Protein AF-A0A7S1D009-F1 (afdb_monomer_lite)

Organism: Cyclophora tenuis (NCBI:txid216820)

InterPro domains:
  IPR027417 P-loop containing nucleoside triphosphate hydrolase [G3DSA:3.40.50.300] (19-98)
  IPR027417 P-loop containing nucleoside triphosphate hydrolase [SSF52540] (5-71)
  IPR041664 Orc1-like, AAA ATPase domain [PF13191] (19-97)
  IPR053159 Hybrid Signal Transduction Histidine Kinase [PTHR43642] (18-99)

Sequence (99 aa):
GAEIFAPEPLRLKLDKKFLVGRGKEISVLTQALERVAQEDSGRSEVITIAGPSGTGKSALVEQLREDVTLKLNGFFVAGKFDQLRNEPLSALVEAFSDL

Secondary structure (DSSP, 8-state):
-----PPPP------TT--TT-HHHHHHHHHHHHHHHH-TT-----------TTSSHHHHHHTTHHIIIIIS----------TT---TTHHHHHHHTT-

pLDDT: mean 84.38, std 13.6, range [41.5, 96.19]

Structure (mmCIF, N/CA/C/O backbone):
data_AF-A0A7S1D009-F1
#
_entry.id   AF-A0A7S1D009-F1
#
loop_
_atom_site.group_PDB
_atom_site.id
_atom_site.type_symbol
_atom_site.label_atom_id
_atom_site.label_alt_id
_atom_site.label_comp_id
_atom_site.label_asym_id
_atom_site.label_entity_id
_atom_site.label_seq_id
_atom_site.pdbx_PDB_ins_code
_atom_site.Cartn_x
_atom_site.Cartn_y
_atom_site.Cartn_z
_atom_site.occupancy
_atom_site.B_iso_or_equiv
_atom_site.auth_seq_id
_atom_site.auth_comp_id
_atom_site.auth_asym_id
_atom_site.auth_atom_id
_atom_site.pdbx_PDB_model_num
ATOM 1 N N . GLY A 1 1 ? 55.653 -4.076 0.541 1.00 42.62 1 GLY A N 1
ATOM 2 C CA . GLY A 1 1 ? 54.458 -3.819 -0.277 1.00 42.62 1 GLY A CA 1
ATOM 3 C C . GLY A 1 1 ? 53.333 -3.498 0.668 1.00 42.62 1 GLY A C 1
ATOM 4 O O . GLY A 1 1 ? 53.052 -4.326 1.518 1.00 42.62 1 GLY A O 1
ATOM 5 N N . ALA A 1 2 ? 52.794 -2.283 0.607 1.00 41.50 2 ALA A N 1
ATOM 6 C CA . ALA A 1 2 ? 51.637 -1.894 1.402 1.00 41.50 2 ALA A CA 1
ATOM 7 C C . ALA A 1 2 ? 50.391 -2.125 0.543 1.00 41.50 2 ALA A C 1
ATOM 9 O O . ALA A 1 2 ? 50.229 -1.473 -0.488 1.00 41.50 2 ALA A O 1
ATOM 10 N N . GLU A 1 3 ? 49.564 -3.094 0.926 1.00 49.16 3 GLU A N 1
ATOM 11 C CA . GLU A 1 3 ? 48.248 -3.285 0.325 1.00 49.16 3 GLU A CA 1
ATOM 12 C C . GLU A 1 3 ? 47.339 -2.142 0.779 1.00 49.16 3 GLU A C 1
ATOM 14 O O . GLU A 1 3 ? 47.082 -1.947 1.967 1.00 49.16 3 GLU A O 1
ATOM 19 N N . ILE A 1 4 ? 46.897 -1.343 -0.188 1.00 53.62 4 ILE A N 1
ATOM 20 C CA . ILE A 1 4 ? 45.926 -0.278 0.020 1.00 53.62 4 ILE A CA 1
ATOM 21 C C . ILE A 1 4 ? 44.562 -0.963 0.128 1.00 53.62 4 ILE A C 1
ATOM 23 O O . ILE A 1 4 ? 44.004 -1.406 -0.874 1.00 53.62 4 ILE A O 1
ATOM 27 N N . PHE A 1 5 ? 44.042 -1.077 1.348 1.00 57.81 5 PHE A N 1
ATOM 28 C CA . PHE A 1 5 ? 42.678 -1.534 1.596 1.00 57.81 5 PHE A CA 1
ATOM 29 C C . PHE A 1 5 ? 41.720 -0.464 1.055 1.00 57.81 5 PHE A C 1
ATOM 31 O O . PHE A 1 5 ? 41.561 0.602 1.652 1.00 57.81 5 PHE A O 1
ATOM 38 N N . ALA A 1 6 ? 41.143 -0.699 -0.124 1.00 57.94 6 ALA A N 1
ATOM 39 C CA . ALA A 1 6 ? 40.109 0.174 -0.661 1.00 57.94 6 ALA A CA 1
ATOM 40 C C . ALA A 1 6 ? 38.892 0.123 0.284 1.00 57.94 6 ALA A C 1
ATOM 42 O O . ALA A 1 6 ? 38.431 -0.975 0.602 1.00 57.94 6 ALA A O 1
ATOM 43 N N . PRO A 1 7 ? 38.374 1.265 0.771 1.00 69.50 7 PRO A N 1
ATOM 44 C CA . PRO A 1 7 ? 37.189 1.254 1.614 1.00 69.50 7 PRO A CA 1
ATOM 45 C C . PRO A 1 7 ? 35.994 0.740 0.804 1.00 69.50 7 PRO A C 1
ATOM 47 O O . PRO A 1 7 ? 35.747 1.200 -0.312 1.00 69.50 7 PRO A O 1
ATOM 50 N N . GLU A 1 8 ? 35.261 -0.217 1.375 1.00 69.50 8 GLU A N 1
ATOM 51 C CA . GLU A 1 8 ? 33.988 -0.708 0.838 1.00 69.50 8 GLU A CA 1
ATOM 52 C C . GLU A 1 8 ? 33.070 0.472 0.461 1.00 69.50 8 GLU A C 1
ATOM 54 O O . GLU A 1 8 ? 32.971 1.442 1.225 1.00 69.50 8 GLU A O 1
ATOM 59 N N . PRO A 1 9 ? 32.384 0.430 -0.698 1.00 66.38 9 PRO A N 1
ATOM 60 C CA . PRO A 1 9 ? 31.548 1.537 -1.135 1.00 66.38 9 PRO A CA 1
ATOM 61 C C . PRO A 1 9 ? 30.422 1.794 -0.128 1.00 66.38 9 PRO A C 1
ATOM 63 O O . PRO A 1 9 ? 29.730 0.874 0.316 1.00 66.38 9 PRO A O 1
ATOM 66 N N . LEU A 1 10 ? 30.203 3.072 0.192 1.00 66.94 10 LEU A N 1
ATOM 67 C CA . LEU A 1 10 ? 29.094 3.537 1.025 1.00 66.94 10 LEU A CA 1
ATOM 68 C C .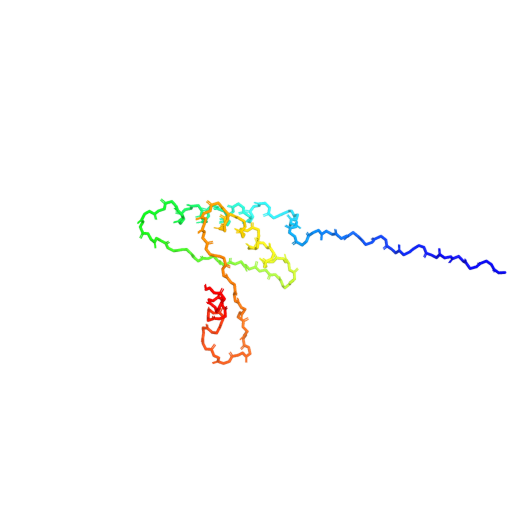 LEU A 1 10 ? 27.755 3.087 0.417 1.00 66.94 10 LEU A C 1
ATOM 70 O O . LEU A 1 10 ? 27.243 3.683 -0.530 1.00 66.94 10 LEU A O 1
ATOM 74 N N . ARG A 1 11 ? 27.170 2.021 0.973 1.00 65.31 11 ARG A N 1
ATOM 75 C CA . ARG A 1 11 ? 25.810 1.580 0.647 1.00 65.31 11 ARG A CA 1
ATOM 76 C C . ARG A 1 11 ? 24.814 2.348 1.504 1.00 65.31 11 ARG A C 1
ATOM 78 O O . ARG A 1 11 ? 24.606 2.014 2.669 1.00 65.31 11 ARG A O 1
ATOM 85 N N . LEU A 1 12 ? 24.163 3.345 0.909 1.00 63.59 12 LEU A N 1
ATOM 86 C CA . LEU A 1 12 ? 23.012 4.000 1.521 1.00 63.59 12 LEU A CA 1
ATOM 87 C C . LEU A 1 12 ? 21.848 2.999 1.595 1.00 63.59 12 LEU A C 1
ATOM 89 O O . LEU A 1 12 ? 21.215 2.684 0.587 1.00 63.59 12 LEU A O 1
ATOM 93 N N . LYS A 1 13 ? 21.581 2.468 2.791 1.00 58.56 13 LYS A N 1
ATOM 94 C CA . LYS A 1 13 ? 20.390 1.660 3.071 1.00 58.56 13 LYS A CA 1
ATOM 95 C C . LYS A 1 13 ? 19.236 2.609 3.373 1.00 58.56 13 LYS A C 1
ATOM 97 O O . LYS A 1 13 ? 19.076 3.043 4.505 1.00 58.56 13 LYS A O 1
ATOM 102 N N . LEU A 1 14 ? 18.469 2.958 2.347 1.00 56.53 14 LEU A N 1
ATOM 103 C CA . LEU A 1 14 ? 17.185 3.618 2.551 1.00 56.53 14 LEU A CA 1
ATOM 104 C C . LEU A 1 14 ? 16.196 2.587 3.093 1.00 56.53 14 LEU A C 1
ATOM 106 O O . LEU A 1 14 ? 16.118 1.467 2.576 1.00 56.53 14 LEU A O 1
ATOM 110 N N . ASP A 1 15 ? 15.438 2.964 4.118 1.00 55.78 15 ASP A N 1
ATOM 111 C CA . ASP A 1 15 ? 14.307 2.159 4.553 1.00 55.78 15 ASP A CA 1
ATOM 112 C C . ASP A 1 15 ? 13.354 1.975 3.372 1.00 55.78 15 ASP A C 1
ATOM 114 O O . ASP A 1 15 ? 12.988 2.936 2.692 1.00 55.78 15 ASP A O 1
ATOM 118 N N . LYS A 1 16 ? 12.929 0.728 3.129 1.00 56.19 16 LYS A N 1
ATOM 119 C CA . LYS A 1 16 ? 12.051 0.346 2.004 1.00 56.19 16 LYS A CA 1
ATOM 120 C C . LYS A 1 16 ? 10.739 1.144 1.943 1.00 56.19 16 LYS A C 1
ATOM 122 O O . LYS A 1 16 ? 10.047 1.091 0.931 1.00 56.19 16 LYS A O 1
ATOM 127 N N . LYS A 1 17 ? 10.401 1.855 3.022 1.00 59.75 17 LYS A N 1
ATOM 128 C CA . LYS A 1 17 ? 9.215 2.695 3.163 1.00 59.75 17 LYS A CA 1
ATOM 129 C C . LYS A 1 17 ? 9.368 4.096 2.567 1.00 59.75 17 LYS A C 1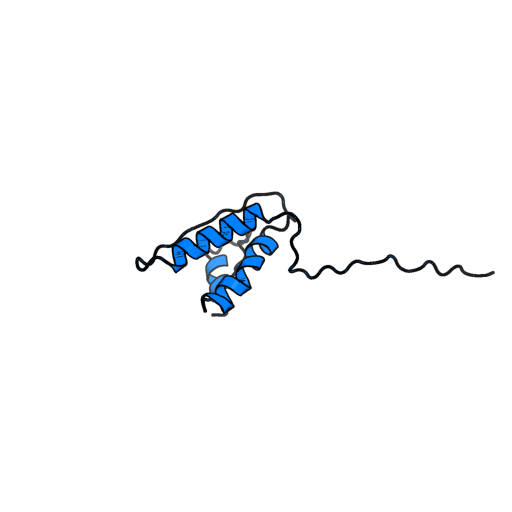
ATOM 131 O O . LYS A 1 17 ? 8.354 4.740 2.358 1.00 59.75 17 LYS A O 1
ATOM 136 N N . PHE A 1 18 ? 10.569 4.596 2.281 1.00 63.19 18 PHE A N 1
ATOM 137 C CA . PHE A 1 18 ? 10.717 5.970 1.790 1.00 63.19 18 PHE A CA 1
ATOM 138 C C . PHE A 1 18 ? 10.635 6.047 0.262 1.00 63.19 18 PHE A C 1
ATOM 140 O O . PHE A 1 18 ? 11.572 5.679 -0.448 1.00 63.19 18 PHE A O 1
ATOM 147 N N . LEU A 1 19 ? 9.521 6.579 -0.251 1.00 72.00 19 LEU A N 1
ATOM 148 C CA . LEU A 1 19 ? 9.372 6.951 -1.659 1.00 72.00 19 LEU A CA 1
ATOM 149 C C . LEU A 1 19 ? 9.575 8.449 -1.856 1.00 72.00 19 LEU A C 1
ATOM 151 O O . LEU A 1 19 ? 8.754 9.273 -1.459 1.00 72.00 19 LEU A O 1
ATOM 155 N N . VAL A 1 20 ? 10.661 8.804 -2.535 1.00 75.56 20 VAL A N 1
ATOM 156 C CA . VAL A 1 20 ? 10.956 10.195 -2.884 1.00 75.56 20 VAL A CA 1
ATOM 157 C C . VAL A 1 20 ? 10.206 10.582 -4.161 1.00 75.56 20 VAL A C 1
ATOM 159 O O . VAL A 1 20 ? 10.168 9.823 -5.128 1.00 75.56 20 VAL A O 1
ATOM 162 N N . GLY A 1 21 ? 9.615 11.780 -4.177 1.00 84.62 21 GLY A N 1
ATOM 163 C CA . GLY A 1 21 ? 9.052 12.386 -5.390 1.00 84.62 21 GLY A CA 1
ATOM 164 C C . GLY A 1 21 ? 7.668 11.883 -5.821 1.00 84.62 21 GLY A C 1
ATOM 165 O O . GLY A 1 21 ? 7.207 12.272 -6.888 1.00 84.62 21 GLY A O 1
ATOM 166 N N . ARG A 1 22 ? 6.988 11.064 -5.007 1.00 89.50 22 ARG A N 1
ATOM 167 C CA . ARG A 1 22 ? 5.658 10.486 -5.309 1.00 89.50 22 ARG A CA 1
ATOM 168 C C . ARG A 1 22 ? 4.486 11.172 -4.599 1.00 89.50 22 ARG A C 1
ATOM 170 O O . ARG A 1 22 ? 3.410 10.597 -4.466 1.00 89.50 22 ARG A O 1
ATOM 177 N N . GLY A 1 23 ? 4.683 12.396 -4.108 1.00 90.56 23 GLY A N 1
ATOM 178 C CA . GLY A 1 23 ? 3.687 13.085 -3.279 1.00 90.56 23 GLY A CA 1
ATOM 179 C C . GLY A 1 23 ? 2.333 13.283 -3.972 1.00 90.56 23 GLY A C 1
ATOM 180 O O . GLY A 1 23 ? 1.296 13.181 -3.323 1.00 90.56 23 GLY A O 1
ATOM 181 N N . LYS A 1 24 ? 2.325 13.505 -5.294 1.00 93.81 24 LYS A N 1
ATOM 182 C CA . LYS A 1 24 ? 1.079 13.650 -6.063 1.00 93.81 24 LYS A CA 1
ATOM 183 C C . LYS A 1 24 ? 0.303 12.337 -6.111 1.00 93.81 24 LYS A C 1
ATOM 185 O O . LYS A 1 24 ? -0.893 12.330 -5.852 1.00 93.81 24 LYS A O 1
ATOM 190 N N . GLU A 1 25 ? 0.977 11.235 -6.414 1.00 95.31 25 GLU A N 1
ATOM 191 C CA . GLU A 1 25 ? 0.355 9.917 -6.494 1.00 95.31 25 GLU A CA 1
ATOM 192 C C . GLU A 1 25 ? -0.124 9.431 -5.124 1.00 95.31 25 GLU A C 1
ATOM 194 O O . GLU A 1 25 ? -1.230 8.908 -5.029 1.00 95.31 25 GLU A O 1
ATOM 199 N N . ILE A 1 26 ? 0.657 9.672 -4.064 1.00 93.50 26 ILE A N 1
ATOM 200 C CA . ILE A 1 26 ? 0.235 9.397 -2.682 1.00 93.50 26 ILE A CA 1
ATOM 201 C C . ILE A 1 26 ? -1.036 10.185 -2.365 1.00 93.50 26 ILE A C 1
ATOM 203 O O . ILE A 1 26 ? -2.008 9.605 -1.900 1.00 93.50 26 ILE A O 1
ATOM 207 N N . SER A 1 27 ? -1.077 11.480 -2.694 1.00 94.25 27 SER A N 1
ATOM 208 C CA . SER A 1 27 ? -2.258 12.309 -2.440 1.00 94.25 27 SER A CA 1
ATOM 209 C C . SER A 1 27 ? -3.509 11.793 -3.160 1.00 94.25 27 SER A C 1
ATOM 211 O O . SER A 1 27 ? -4.580 11.769 -2.562 1.00 94.25 27 SER A O 1
ATOM 213 N N . VAL A 1 28 ? -3.387 11.336 -4.412 1.00 96.19 28 VAL A N 1
ATOM 214 C CA . VAL A 1 28 ? -4.514 10.737 -5.152 1.00 96.19 28 VAL A CA 1
ATOM 215 C C . VAL A 1 28 ? -5.028 9.477 -4.452 1.00 96.19 28 VAL A C 1
ATOM 217 O O . VAL A 1 28 ? -6.240 9.305 -4.316 1.00 96.19 28 VAL A O 1
ATOM 220 N N . LEU A 1 29 ? -4.120 8.613 -3.995 1.00 95.69 29 LEU A N 1
ATOM 221 C CA . LEU A 1 29 ? -4.468 7.381 -3.291 1.00 95.69 29 LEU A CA 1
ATOM 222 C C . LEU A 1 29 ? -5.125 7.654 -1.931 1.00 95.69 29 LEU A C 1
ATOM 224 O O . LEU A 1 29 ? -6.170 7.077 -1.639 1.00 95.69 29 LEU A O 1
ATOM 228 N N . THR A 1 30 ? -4.563 8.563 -1.132 1.00 93.88 30 THR A N 1
ATOM 229 C CA . THR A 1 30 ? -5.119 8.948 0.173 1.00 93.88 30 THR A CA 1
ATOM 230 C C . THR A 1 30 ? -6.508 9.566 0.020 1.00 93.88 30 THR A C 1
ATOM 232 O O . THR A 1 30 ? -7.430 9.152 0.712 1.00 93.88 30 THR A O 1
ATOM 235 N N . GLN A 1 31 ? -6.707 10.468 -0.948 1.00 94.81 31 GLN A N 1
ATOM 236 C CA . GLN A 1 31 ? -8.025 11.063 -1.202 1.00 94.81 31 GLN A CA 1
ATOM 237 C C . GLN A 1 31 ? -9.071 10.017 -1.605 1.00 94.81 31 GLN A C 1
ATOM 239 O O . GLN A 1 31 ? -10.242 10.150 -1.266 1.00 94.81 31 GLN A O 1
ATOM 244 N N . ALA A 1 32 ? -8.680 8.990 -2.362 1.00 94.75 32 ALA A N 1
ATOM 245 C CA . ALA A 1 32 ? -9.593 7.910 -2.723 1.00 94.75 32 ALA A CA 1
ATOM 246 C C . ALA A 1 32 ? -9.979 7.044 -1.523 1.00 94.75 32 ALA A C 1
ATOM 248 O O . ALA A 1 32 ? -11.155 6.729 -1.351 1.00 94.75 32 ALA A O 1
ATOM 249 N N . LEU A 1 33 ? -9.006 6.725 -0.668 1.00 93.81 33 LEU A N 1
ATOM 250 C CA . LEU A 1 33 ? -9.251 6.007 0.576 1.00 93.81 33 LEU A CA 1
ATOM 251 C C . LEU A 1 33 ? -10.190 6.794 1.503 1.00 93.81 33 LEU A C 1
ATOM 253 O O . LEU A 1 33 ? -11.153 6.232 2.012 1.00 93.81 33 LEU A O 1
ATOM 257 N N . GLU A 1 34 ? -9.951 8.096 1.674 1.00 92.44 34 GLU A N 1
ATOM 258 C CA . GLU A 1 34 ? -10.788 8.975 2.498 1.00 92.44 34 GLU A CA 1
ATOM 259 C C . GLU A 1 34 ? -12.232 9.046 1.992 1.00 92.44 34 GLU A C 1
ATOM 261 O O . GLU A 1 34 ? -13.155 8.939 2.797 1.00 92.44 34 GLU A O 1
ATOM 266 N N . ARG A 1 35 ? -12.445 9.165 0.670 1.00 92.19 35 ARG A N 1
ATOM 267 C CA . ARG A 1 35 ? -13.798 9.158 0.085 1.00 92.19 35 ARG A CA 1
ATOM 268 C C . ARG A 1 35 ? -14.563 7.889 0.442 1.00 92.19 35 ARG A C 1
ATOM 270 O O . ARG A 1 35 ? -15.705 7.973 0.872 1.00 92.19 35 ARG A O 1
ATOM 2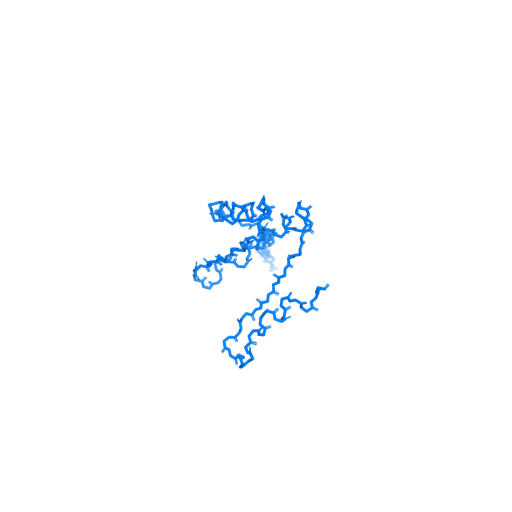77 N N . VAL A 1 36 ? -13.938 6.724 0.274 1.00 93.12 36 VAL A N 1
ATOM 278 C CA . VAL A 1 36 ? -14.586 5.438 0.565 1.00 93.12 36 VAL A CA 1
ATOM 279 C C . VAL A 1 36 ? -14.820 5.255 2.066 1.00 93.12 36 VAL A C 1
ATOM 281 O O . VAL A 1 36 ? -15.864 4.748 2.458 1.00 93.12 36 VAL A O 1
ATOM 284 N N . ALA A 1 37 ? -13.886 5.698 2.908 1.00 90.19 37 ALA A N 1
ATOM 285 C CA . ALA A 1 37 ? -13.989 5.552 4.358 1.00 90.19 37 ALA A CA 1
ATOM 286 C C . ALA A 1 37 ? -15.068 6.444 5.001 1.00 90.19 37 ALA A C 1
ATOM 288 O O . ALA A 1 37 ? -15.562 6.112 6.075 1.00 90.19 37 ALA A O 1
ATOM 289 N N . GLN A 1 38 ? -15.409 7.579 4.383 1.00 86.19 38 GLN A N 1
ATOM 290 C CA . GLN A 1 38 ? -16.394 8.533 4.913 1.00 86.19 38 GLN A CA 1
ATOM 291 C C . GLN A 1 38 ? -17.835 8.250 4.469 1.00 86.19 38 GLN A C 1
ATOM 293 O O . GLN A 1 38 ? -18.765 8.826 5.030 1.00 86.19 38 GLN A O 1
ATOM 298 N N . GLU A 1 39 ? -18.043 7.421 3.447 1.00 79.69 39 GLU A N 1
ATOM 299 C CA . GLU A 1 39 ? -19.376 7.165 2.910 1.00 79.69 39 GLU A CA 1
ATOM 300 C C . GLU A 1 39 ? -20.076 6.001 3.635 1.00 79.69 39 GLU A C 1
ATOM 302 O O . GLU A 1 39 ? -19.706 4.839 3.479 1.00 79.69 39 GLU A O 1
ATOM 307 N N . ASP A 1 40 ? -21.190 6.291 4.318 1.00 75.56 40 ASP A N 1
ATOM 308 C CA . ASP A 1 40 ? -22.078 5.288 4.945 1.00 75.56 40 ASP A CA 1
ATOM 309 C C . ASP A 1 40 ? -22.758 4.336 3.928 1.00 75.56 40 ASP A C 1
ATOM 311 O O . ASP A 1 40 ? -23.476 3.407 4.299 1.00 75.56 40 ASP A O 1
ATOM 315 N N . SER A 1 41 ? -22.560 4.567 2.626 1.00 73.06 41 SER A N 1
ATOM 316 C CA . SER A 1 41 ? -23.209 3.857 1.518 1.00 73.06 41 SER A CA 1
ATOM 317 C C . SER A 1 41 ? -22.557 2.511 1.162 1.00 73.06 41 SER A C 1
ATOM 319 O O . SER A 1 41 ? -23.094 1.780 0.328 1.00 73.06 41 SER A O 1
ATOM 321 N N . GLY A 1 42 ? -21.404 2.171 1.757 1.00 80.00 42 GLY A N 1
ATOM 322 C CA . GLY A 1 42 ? -20.652 0.954 1.420 1.00 80.00 42 GLY A CA 1
ATOM 323 C C . GLY A 1 42 ? -19.992 0.999 0.035 1.00 80.00 42 GLY A C 1
ATOM 324 O O . GLY A 1 42 ? -19.782 -0.039 -0.597 1.00 80.00 42 GLY A O 1
ATOM 325 N N . ARG A 1 43 ? -19.692 2.202 -0.471 1.00 88.06 43 ARG A N 1
ATOM 326 C CA . ARG A 1 43 ? -19.039 2.408 -1.768 1.00 88.06 43 ARG A CA 1
ATOM 327 C C . ARG A 1 43 ? -17.687 1.693 -1.837 1.00 88.06 43 ARG A C 1
ATOM 329 O O . ARG A 1 43 ? -16.963 1.593 -0.858 1.00 88.06 43 ARG A O 1
ATOM 336 N N . SER A 1 44 ? -17.325 1.214 -3.023 1.00 91.81 44 SER A N 1
ATOM 337 C CA . SER A 1 44 ? -16.004 0.646 -3.312 1.00 91.81 44 SER A CA 1
ATOM 338 C C . SER A 1 44 ? -15.393 1.345 -4.523 1.00 91.81 44 SER A C 1
ATOM 340 O O . SER A 1 44 ? -16.093 1.628 -5.496 1.00 91.81 44 SER A O 1
ATOM 342 N N . GLU A 1 45 ? -14.089 1.617 -4.480 1.00 93.62 45 GLU A N 1
ATOM 343 C CA . GLU A 1 45 ? -13.340 2.206 -5.595 1.00 93.62 45 GLU A CA 1
ATOM 344 C C . GLU A 1 45 ? -12.204 1.277 -6.044 1.00 93.62 45 GLU A C 1
ATOM 346 O O . GLU A 1 45 ? -11.592 0.577 -5.240 1.00 93.62 45 GLU A O 1
ATOM 351 N N . VAL A 1 46 ? -11.910 1.289 -7.348 1.00 94.50 46 VAL A N 1
ATOM 352 C CA . VAL A 1 46 ? -10.790 0.555 -7.952 1.00 94.50 46 VAL A CA 1
ATOM 353 C C . VAL A 1 46 ? -9.838 1.556 -8.590 1.00 94.50 46 VAL A C 1
ATOM 355 O O . VAL A 1 46 ? -10.253 2.407 -9.376 1.00 94.50 46 VAL A O 1
ATOM 358 N N . ILE A 1 47 ? -8.546 1.430 -8.285 1.00 95.31 47 ILE A N 1
ATOM 359 C CA . ILE A 1 47 ? -7.497 2.313 -8.804 1.00 95.31 47 ILE A CA 1
ATOM 360 C C . ILE A 1 47 ? -6.485 1.487 -9.592 1.00 95.31 47 ILE A C 1
ATOM 362 O O . ILE A 1 47 ? -5.992 0.466 -9.120 1.00 95.31 47 ILE A O 1
ATOM 366 N N . THR A 1 48 ? -6.138 1.958 -10.792 1.00 95.38 48 THR A N 1
ATOM 367 C CA . THR A 1 48 ? -5.094 1.351 -11.628 1.00 95.38 48 THR A CA 1
ATOM 368 C C . THR A 1 48 ? -3.837 2.213 -11.610 1.00 95.38 48 THR A C 1
ATOM 370 O O . THR A 1 48 ? -3.877 3.381 -11.991 1.00 95.38 48 THR A O 1
ATOM 373 N N . ILE A 1 49 ? -2.703 1.628 -11.217 1.00 94.44 49 ILE A N 1
ATOM 374 C CA . ILE A 1 49 ? -1.392 2.289 -11.245 1.00 94.44 49 ILE A CA 1
ATOM 375 C C . ILE A 1 49 ? -0.573 1.700 -12.393 1.00 94.44 49 ILE A C 1
ATOM 377 O O . ILE A 1 49 ? -0.098 0.565 -12.322 1.00 94.44 49 ILE A O 1
ATOM 381 N N . ALA A 1 50 ? -0.384 2.481 -13.453 1.00 93.69 50 ALA A N 1
ATOM 382 C CA . ALA A 1 50 ? 0.396 2.083 -14.619 1.00 93.69 50 ALA A CA 1
ATOM 383 C C . ALA A 1 50 ? 1.831 2.627 -14.556 1.00 93.69 50 ALA A C 1
ATOM 385 O O . ALA A 1 50 ? 2.100 3.686 -13.991 1.00 93.69 50 ALA A O 1
ATOM 386 N N . GLY A 1 51 ? 2.770 1.898 -15.156 1.00 92.44 51 GLY A N 1
ATOM 387 C CA . GLY A 1 51 ? 4.146 2.357 -15.324 1.00 92.44 51 GLY A CA 1
ATOM 388 C C . GLY A 1 51 ? 5.144 1.213 -15.507 1.00 92.44 51 GLY A C 1
ATOM 389 O O . GLY A 1 51 ? 4.803 0.056 -15.232 1.00 92.44 51 GLY A O 1
ATOM 390 N N . PRO A 1 52 ? 6.388 1.511 -15.922 1.00 94.00 52 PRO A N 1
ATOM 391 C CA . PRO A 1 52 ? 7.412 0.497 -16.179 1.00 94.00 52 PRO A CA 1
ATOM 392 C C . PRO A 1 52 ? 7.682 -0.421 -14.978 1.00 94.00 52 PRO A C 1
ATOM 394 O O . PRO A 1 52 ? 7.425 -0.059 -13.822 1.00 94.00 52 PRO A O 1
ATOM 397 N N . SER A 1 53 ? 8.191 -1.629 -15.227 1.00 88.25 53 SER A N 1
ATOM 398 C CA . SER A 1 53 ? 8.606 -2.539 -14.149 1.00 88.25 53 SER A CA 1
ATOM 399 C C . SER A 1 53 ? 9.698 -1.903 -13.275 1.00 88.25 53 SER A C 1
ATOM 401 O O . SER A 1 53 ? 10.478 -1.085 -13.751 1.00 88.25 53 SER A O 1
ATOM 403 N N . GLY A 1 54 ? 9.719 -2.222 -11.978 1.00 87.38 54 GLY A N 1
ATOM 404 C CA . GLY A 1 54 ? 10.724 -1.700 -11.037 1.00 87.38 54 GLY A CA 1
ATOM 405 C C . GLY A 1 54 ? 10.564 -0.230 -10.614 1.00 87.38 54 GLY A C 1
ATOM 406 O O . GLY A 1 54 ? 11.336 0.250 -9.796 1.00 87.38 54 GLY A O 1
ATOM 407 N N . THR A 1 55 ? 9.540 0.489 -11.084 1.00 88.94 55 THR A N 1
ATOM 408 C CA . THR A 1 55 ? 9.329 1.927 -10.778 1.00 88.94 55 THR A CA 1
ATOM 409 C C . THR A 1 55 ? 8.722 2.235 -9.403 1.00 88.94 55 THR A C 1
ATOM 411 O O . THR A 1 55 ? 8.365 3.382 -9.126 1.00 88.94 55 THR A O 1
ATOM 414 N N . GLY A 1 56 ? 8.583 1.222 -8.543 1.00 89.62 56 GLY A N 1
ATOM 415 C CA . GLY A 1 56 ? 8.085 1.391 -7.175 1.00 89.62 56 GLY A CA 1
ATOM 416 C C . GLY A 1 56 ? 6.560 1.405 -7.019 1.00 89.62 56 GLY A C 1
ATOM 417 O O . GLY A 1 56 ? 6.079 1.834 -5.981 1.00 89.62 56 GLY A O 1
ATOM 418 N N . LYS A 1 57 ? 5.783 0.919 -7.999 1.00 93.06 57 LYS A N 1
ATOM 419 C CA . LYS A 1 57 ? 4.304 0.886 -7.920 1.00 93.06 57 LYS A CA 1
ATOM 420 C C . LYS A 1 57 ? 3.776 0.161 -6.673 1.00 93.06 57 LYS A C 1
ATOM 422 O O . LYS A 1 57 ? 2.903 0.681 -5.995 1.00 93.06 57 LYS A O 1
ATOM 427 N N . SER A 1 58 ? 4.334 -1.004 -6.337 1.00 92.00 58 SER A N 1
ATOM 428 C CA . SER A 1 58 ? 3.952 -1.735 -5.118 1.00 92.00 58 SER A CA 1
ATOM 429 C C . SER A 1 58 ? 4.350 -0.978 -3.852 1.00 92.00 58 SER A C 1
ATOM 431 O O . SER A 1 58 ? 3.561 -0.888 -2.923 1.00 92.00 58 SER A O 1
ATOM 433 N N . ALA A 1 59 ? 5.539 -0.365 -3.840 1.00 91.62 59 ALA A N 1
ATOM 434 C CA . ALA A 1 59 ? 5.991 0.455 -2.717 1.00 91.62 59 ALA A CA 1
ATOM 435 C C . ALA A 1 59 ? 5.103 1.695 -2.506 1.00 91.62 59 ALA A C 1
ATOM 437 O O . ALA A 1 59 ? 4.991 2.183 -1.386 1.00 91.62 59 ALA A O 1
ATOM 438 N N . LEU A 1 60 ? 4.486 2.205 -3.580 1.00 93.12 60 LEU A N 1
ATOM 439 C CA . LEU A 1 60 ? 3.584 3.353 -3.542 1.00 93.12 60 LEU A CA 1
ATOM 440 C C . LEU A 1 60 ? 2.275 3.001 -2.836 1.00 93.12 60 LEU A C 1
ATOM 442 O O . LEU A 1 60 ? 1.851 3.749 -1.965 1.00 93.12 60 LEU A O 1
ATOM 446 N N . VAL A 1 61 ? 1.676 1.853 -3.162 1.00 93.56 61 VAL A N 1
ATOM 447 C CA . VAL A 1 61 ? 0.468 1.369 -2.468 1.00 93.56 61 VAL A CA 1
ATOM 448 C C . VAL A 1 61 ? 0.776 1.032 -1.009 1.00 93.56 61 VAL A C 1
ATOM 450 O O . VAL A 1 61 ? -0.022 1.324 -0.126 1.00 93.56 61 VAL A O 1
ATOM 453 N N . GLU A 1 62 ? 1.966 0.493 -0.741 1.00 92.50 62 GLU A N 1
ATOM 454 C CA . GLU A 1 62 ? 2.425 0.155 0.610 1.00 92.50 62 GLU A CA 1
ATOM 455 C C . GLU A 1 62 ? 2.487 1.373 1.554 1.00 92.50 62 GLU A C 1
ATOM 457 O O . GLU A 1 62 ? 2.372 1.203 2.766 1.00 92.50 62 GLU A O 1
ATOM 462 N N . GLN A 1 63 ? 2.592 2.604 1.028 1.00 91.50 63 GLN A N 1
ATOM 463 C CA . GLN A 1 63 ? 2.508 3.828 1.843 1.00 91.50 63 GLN A CA 1
ATOM 464 C C . GLN A 1 63 ? 1.168 3.961 2.572 1.00 91.50 63 GLN A C 1
ATOM 466 O O . GLN A 1 63 ? 1.116 4.549 3.646 1.00 91.50 63 GLN A O 1
ATOM 471 N N . LEU A 1 64 ? 0.091 3.401 2.012 1.00 92.12 64 LEU A N 1
ATOM 472 C CA . LEU A 1 64 ? -1.242 3.473 2.607 1.00 92.12 64 LEU A CA 1
ATOM 473 C C . LEU A 1 64 ? -1.441 2.469 3.742 1.00 92.12 64 LEU A C 1
ATOM 475 O O . LEU A 1 64 ? -2.468 2.535 4.412 1.00 92.12 64 LEU A O 1
ATOM 479 N N . ARG A 1 65 ? -0.515 1.521 3.963 1.00 93.62 65 ARG A N 1
ATOM 480 C CA . ARG A 1 65 ?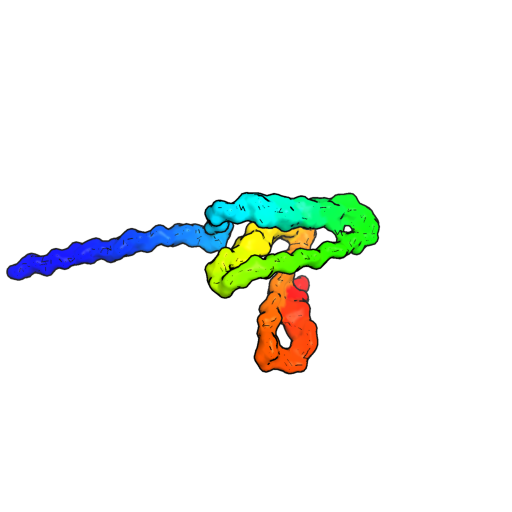 -0.723 0.445 4.943 1.00 93.62 65 ARG A CA 1
ATOM 481 C C . ARG A 1 65 ? -1.056 1.005 6.318 1.00 93.62 65 ARG A C 1
ATOM 483 O O . ARG A 1 65 ? -2.027 0.562 6.911 1.00 93.62 65 ARG A O 1
ATOM 490 N N . GLU A 1 66 ? -0.280 1.971 6.804 1.00 92.38 66 GLU A N 1
ATOM 491 C CA . GLU A 1 66 ? -0.488 2.553 8.137 1.00 92.38 66 GLU A CA 1
ATOM 492 C C . GLU A 1 66 ? -1.809 3.335 8.221 1.00 92.38 66 GLU A C 1
ATOM 494 O O . GLU A 1 66 ? -2.494 3.270 9.241 1.00 92.38 66 GLU A O 1
ATOM 499 N N . ASP A 1 67 ? -2.220 4.005 7.142 1.00 92.94 67 ASP A N 1
ATOM 500 C CA . ASP A 1 67 ? -3.518 4.685 7.083 1.00 92.94 67 ASP A CA 1
ATOM 501 C C . ASP A 1 67 ? -4.673 3.678 7.165 1.00 92.94 67 ASP A C 1
ATOM 503 O O . ASP A 1 67 ? -5.609 3.863 7.943 1.00 92.94 67 ASP A O 1
ATOM 507 N N . VAL A 1 68 ? -4.581 2.570 6.427 1.00 94.56 68 VAL A N 1
ATOM 508 C CA . VAL A 1 68 ? -5.591 1.506 6.451 1.00 94.56 68 VAL A CA 1
ATOM 509 C C . VAL A 1 68 ? -5.620 0.802 7.808 1.00 94.56 68 VAL A C 1
ATOM 511 O O . VAL A 1 68 ? -6.687 0.684 8.405 1.00 94.56 68 VAL A O 1
ATOM 514 N N . THR A 1 69 ? -4.476 0.341 8.316 1.00 94.75 69 THR A N 1
ATOM 515 C CA . THR A 1 69 ? -4.443 -0.536 9.495 1.00 94.75 69 THR A CA 1
ATOM 516 C C . THR A 1 69 ? -4.531 0.215 10.815 1.00 94.75 69 THR A C 1
ATOM 518 O O . THR A 1 69 ? -5.180 -0.274 11.733 1.00 94.75 69 THR A O 1
ATOM 521 N N . LEU A 1 70 ? -3.894 1.384 10.941 1.00 94.94 70 LEU A N 1
ATOM 522 C CA . LEU A 1 70 ? -3.809 2.103 12.217 1.00 94.94 70 LEU A CA 1
ATOM 523 C C . LEU A 1 70 ? -4.839 3.223 12.329 1.00 94.94 70 LEU A C 1
ATOM 525 O O . LEU A 1 70 ? -5.407 3.414 13.400 1.00 94.94 70 LEU A O 1
ATOM 529 N N . LYS A 1 71 ? -5.077 3.986 11.252 1.00 93.38 71 LYS A N 1
ATOM 530 C CA . LYS A 1 71 ? -6.018 5.120 11.309 1.00 93.38 71 LYS A CA 1
ATOM 531 C C . LYS A 1 71 ? -7.462 4.672 11.120 1.00 93.38 71 LYS A C 1
ATOM 533 O O . LYS A 1 71 ? -8.339 5.144 11.836 1.00 93.38 71 LYS A O 1
ATOM 538 N N . LEU A 1 72 ? -7.701 3.767 10.172 1.00 92.19 72 LEU A N 1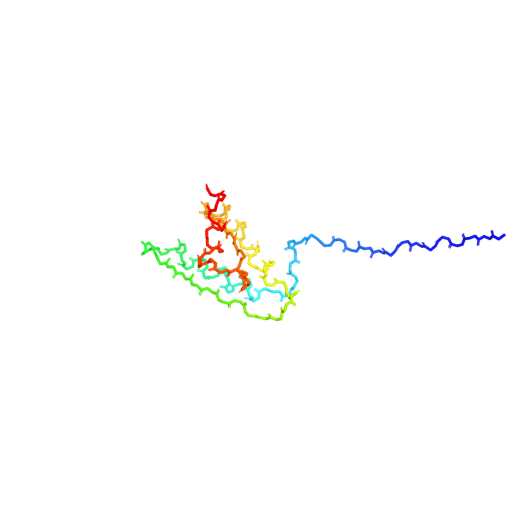
ATOM 539 C CA . LEU A 1 72 ? -9.044 3.284 9.841 1.00 92.19 72 LEU A CA 1
ATOM 540 C C . LEU A 1 72 ? -9.407 1.956 10.521 1.00 92.19 72 LEU A C 1
ATOM 542 O O . LEU A 1 72 ? -10.553 1.531 10.420 1.00 92.19 72 LEU A O 1
ATOM 546 N N . ASN A 1 73 ? -8.465 1.311 11.223 1.00 92.50 73 ASN A N 1
ATOM 547 C CA . ASN A 1 73 ? -8.635 -0.024 11.818 1.00 92.50 73 ASN A CA 1
ATOM 548 C C . ASN A 1 73 ? -9.132 -1.079 10.807 1.00 92.50 73 ASN A C 1
ATOM 550 O O . ASN A 1 73 ? -9.913 -1.967 11.147 1.00 92.50 73 ASN A O 1
ATOM 554 N N . GLY A 1 74 ? -8.710 -0.953 9.548 1.00 91.38 74 GLY A N 1
ATOM 555 C CA . GLY A 1 74 ? -9.066 -1.853 8.458 1.00 91.38 74 GLY A CA 1
ATOM 556 C C . GLY A 1 74 ? -8.013 -2.929 8.198 1.00 91.38 74 GLY A C 1
ATOM 557 O O . GLY A 1 74 ? -6.920 -2.936 8.768 1.00 91.38 74 GLY A O 1
ATOM 558 N N . PHE A 1 75 ? -8.330 -3.826 7.267 1.00 94.00 75 PHE A N 1
ATOM 559 C CA . PHE A 1 75 ? -7.411 -4.862 6.808 1.00 94.00 75 PHE A CA 1
ATOM 560 C C . PHE A 1 75 ? -6.699 -4.435 5.525 1.00 94.00 75 PHE A C 1
ATOM 562 O O . PHE A 1 75 ? -7.332 -3.994 4.566 1.00 94.00 75 PHE A O 1
ATOM 569 N N . PHE A 1 76 ? -5.376 -4.604 5.493 1.00 93.94 76 PHE A N 1
ATOM 570 C CA . PHE A 1 76 ? -4.573 -4.405 4.290 1.00 93.94 76 PHE A CA 1
ATOM 571 C C . PHE A 1 76 ? -4.145 -5.761 3.730 1.00 93.94 76 PHE A C 1
ATOM 573 O O . PHE A 1 76 ? -3.238 -6.403 4.265 1.00 93.94 76 PHE A O 1
ATOM 580 N N . VAL A 1 77 ? -4.790 -6.166 2.639 1.00 94.62 77 VAL A N 1
ATOM 581 C CA . VAL A 1 77 ? -4.560 -7.435 1.941 1.00 94.62 77 VAL A CA 1
ATOM 582 C C . VAL A 1 77 ? -3.844 -7.210 0.612 1.00 94.62 77 VAL A C 1
ATOM 584 O O . VAL A 1 77 ? -4.035 -6.184 -0.042 1.00 94.62 77 VAL A O 1
ATOM 587 N N . ALA A 1 78 ? -3.006 -8.159 0.199 1.00 93.31 78 ALA A N 1
ATOM 588 C CA . ALA A 1 78 ? -2.263 -8.068 -1.052 1.00 93.31 78 ALA A CA 1
ATOM 589 C C . ALA A 1 78 ? -2.076 -9.450 -1.672 1.00 93.31 78 ALA A C 1
ATOM 591 O O . ALA A 1 78 ? -1.688 -10.385 -0.987 1.00 93.31 78 ALA A O 1
ATOM 592 N N . GLY A 1 79 ? -2.287 -9.549 -2.981 1.00 91.69 79 GLY A N 1
ATOM 593 C CA . GLY A 1 79 ? -2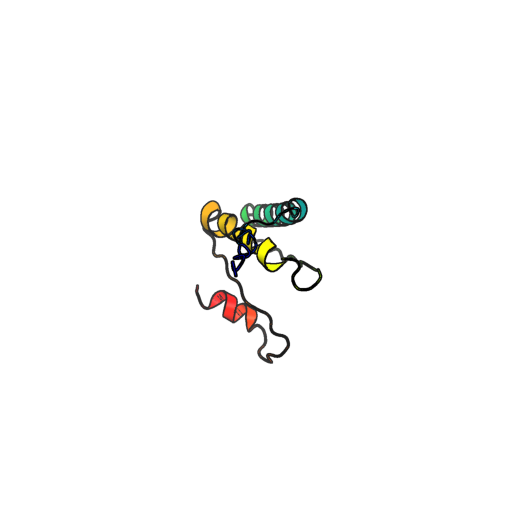.024 -10.767 -3.736 1.00 91.69 79 GLY A CA 1
ATOM 594 C C . GLY A 1 79 ? -1.411 -10.453 -5.089 1.00 91.69 79 GLY A C 1
ATOM 595 O O . GLY A 1 79 ? -1.535 -9.337 -5.613 1.00 91.69 79 GLY A O 1
ATOM 596 N N . LYS A 1 80 ? -0.698 -11.426 -5.653 1.00 90.31 80 LYS A N 1
ATOM 597 C CA . LYS A 1 80 ? 0.077 -11.239 -6.873 1.00 90.31 80 LYS A CA 1
ATOM 598 C C . LYS A 1 80 ? -0.617 -11.922 -8.040 1.00 90.31 80 LYS A C 1
ATOM 600 O O . LYS A 1 80 ? -0.677 -13.143 -8.131 1.00 90.31 80 LYS A O 1
ATOM 605 N N . PHE A 1 81 ? -1.056 -11.122 -9.007 1.00 88.12 81 PHE A N 1
ATOM 606 C CA . PHE A 1 81 ? -1.492 -11.673 -10.283 1.00 88.12 81 PHE A CA 1
ATOM 607 C C . PHE A 1 81 ? -0.295 -12.220 -11.065 1.00 88.12 81 PHE A C 1
ATOM 609 O O . PHE A 1 81 ? 0.666 -11.500 -11.350 1.00 88.12 81 PHE A O 1
ATOM 616 N N . ASP A 1 82 ? -0.373 -13.500 -11.410 1.00 85.50 82 ASP A N 1
ATOM 617 C CA . ASP A 1 82 ? 0.608 -14.207 -12.218 1.00 85.50 82 ASP A CA 1
ATOM 618 C C . ASP A 1 82 ? -0.078 -14.712 -13.488 1.00 85.50 82 ASP A C 1
ATOM 620 O O . ASP A 1 82 ? -0.889 -15.634 -13.444 1.00 85.50 82 ASP A O 1
ATOM 624 N N . GLN A 1 83 ? 0.246 -14.087 -14.623 1.00 82.19 83 GLN A N 1
ATOM 625 C CA . GLN A 1 83 ? -0.338 -14.406 -15.931 1.00 82.19 83 GLN A CA 1
ATOM 626 C C . GLN A 1 83 ? -0.039 -15.836 -16.392 1.00 82.19 83 GLN A C 1
ATOM 628 O O . GLN A 1 83 ? -0.708 -16.330 -17.294 1.00 82.19 83 GLN A O 1
ATOM 633 N N . LEU A 1 84 ? 0.969 -16.488 -15.805 1.00 86.81 84 LEU A N 1
ATOM 634 C CA . LEU A 1 84 ? 1.330 -17.865 -16.132 1.00 86.81 84 LEU A CA 1
ATOM 635 C C . LEU A 1 84 ? 0.496 -18.891 -15.352 1.00 86.81 84 LEU A C 1
ATOM 637 O O . LEU A 1 84 ? 0.564 -20.082 -15.654 1.00 86.81 84 LEU A O 1
ATOM 641 N N . ARG A 1 85 ? -0.282 -18.456 -14.352 1.00 81.19 85 ARG A N 1
ATOM 642 C CA . ARG A 1 85 ? -1.196 -19.324 -13.603 1.00 81.19 85 ARG A CA 1
ATOM 643 C C . ARG A 1 85 ? -2.554 -19.379 -14.297 1.00 81.19 85 ARG A C 1
ATOM 645 O O . ARG A 1 85 ? -3.102 -18.358 -14.696 1.00 81.19 85 ARG A O 1
ATOM 652 N N . ASN A 1 86 ? -3.126 -20.579 -14.375 1.00 82.12 86 ASN A N 1
ATOM 653 C CA . ASN A 1 86 ? -4.418 -20.828 -15.028 1.00 82.12 86 ASN A CA 1
ATOM 654 C C . ASN A 1 86 ? -5.621 -20.757 -14.071 1.00 82.12 86 ASN A C 1
ATOM 656 O O . ASN A 1 86 ? -6.743 -21.029 -14.486 1.00 82.12 86 ASN A O 1
ATOM 660 N N . GLU A 1 87 ? -5.405 -20.415 -12.800 1.00 88.88 87 GLU A N 1
ATOM 661 C CA . GLU A 1 87 ? -6.453 -20.339 -11.777 1.00 88.88 87 GLU A CA 1
ATOM 662 C C . GLU A 1 87 ? -7.040 -18.918 -11.712 1.00 88.88 87 GLU A C 1
ATOM 664 O O . GLU A 1 87 ? -6.345 -17.980 -11.287 1.00 88.88 87 GLU A O 1
ATOM 669 N N . PRO A 1 88 ? -8.314 -18.725 -12.113 1.00 87.81 88 PRO A N 1
ATOM 670 C CA . PRO A 1 88 ? -8.986 -17.438 -12.005 1.00 87.81 88 PRO A CA 1
ATOM 671 C C . PRO A 1 88 ? -9.018 -16.964 -10.555 1.00 87.81 88 PRO A C 1
ATOM 673 O O . PRO A 1 88 ? -9.204 -17.761 -9.640 1.00 87.81 88 PRO A O 1
ATOM 676 N N . LEU A 1 89 ? -8.878 -15.652 -10.348 1.00 88.50 89 LEU A N 1
ATOM 677 C CA . LEU A 1 89 ? -8.981 -15.017 -9.027 1.00 88.50 89 LEU A CA 1
ATOM 678 C C . LEU A 1 89 ? -7.954 -15.511 -7.990 1.00 88.50 89 LEU A C 1
ATOM 680 O O . LEU A 1 89 ? -8.057 -15.137 -6.826 1.00 88.50 89 LEU A O 1
ATOM 684 N N . SER A 1 90 ? -6.937 -16.279 -8.390 1.00 91.19 90 SER A N 1
ATOM 685 C CA . SER A 1 90 ? -5.885 -16.785 -7.493 1.00 91.19 90 SER A CA 1
ATOM 686 C C . SER A 1 90 ? -5.216 -15.678 -6.672 1.00 91.19 90 SER A C 1
ATOM 688 O O . SER A 1 90 ? -5.005 -15.848 -5.478 1.00 91.19 90 SER A O 1
ATOM 690 N N . ALA A 1 91 ? -4.977 -14.511 -7.274 1.00 91.19 91 ALA A N 1
ATOM 691 C CA . ALA A 1 91 ? -4.453 -13.340 -6.570 1.00 91.19 91 ALA A CA 1
ATOM 692 C C . ALA A 1 91 ? -5.414 -12.786 -5.503 1.00 91.19 91 ALA A C 1
ATOM 694 O O . ALA A 1 91 ? -4.963 -12.261 -4.494 1.00 91.19 91 ALA A O 1
ATOM 695 N N . LEU A 1 92 ? -6.733 -12.884 -5.704 1.00 91.50 92 LEU A N 1
ATOM 696 C CA . LEU A 1 92 ? -7.697 -12.502 -4.669 1.00 91.50 92 LEU A CA 1
ATOM 697 C C . LEU A 1 92 ? -7.687 -13.530 -3.540 1.00 91.50 92 LEU A C 1
ATOM 699 O O . LEU A 1 92 ? -7.615 -13.144 -2.385 1.00 91.50 92 LEU A O 1
ATOM 703 N N . VAL A 1 93 ? -7.694 -14.826 -3.861 1.00 92.19 93 VAL A N 1
ATOM 704 C CA . VAL A 1 93 ? -7.616 -15.884 -2.841 1.00 92.19 93 VAL A CA 1
ATOM 705 C C . VAL A 1 93 ? -6.352 -15.734 -1.992 1.00 92.19 93 VAL A C 1
ATOM 707 O O . VAL A 1 93 ? -6.444 -15.766 -0.772 1.00 92.19 93 VAL A O 1
ATOM 710 N N . GLU A 1 94 ? -5.198 -15.499 -2.625 1.00 92.00 94 GLU A N 1
ATOM 711 C CA . GLU A 1 94 ? -3.936 -15.191 -1.939 1.00 92.00 94 GLU A CA 1
ATOM 712 C C . GLU A 1 94 ? -4.065 -13.955 -1.043 1.00 92.00 94 GLU A C 1
ATOM 714 O O . GLU A 1 94 ? -3.644 -13.987 0.105 1.00 92.00 94 GLU A O 1
ATOM 719 N N . ALA A 1 95 ? -4.683 -12.875 -1.529 1.00 93.50 95 ALA A N 1
ATOM 720 C CA . ALA A 1 95 ? -4.826 -11.656 -0.740 1.00 93.50 95 ALA A CA 1
ATOM 721 C C . ALA A 1 95 ? -5.591 -11.889 0.575 1.00 93.50 95 ALA A C 1
ATOM 723 O O . ALA A 1 95 ? -5.253 -11.286 1.589 1.00 93.50 95 ALA A O 1
ATOM 724 N N . PHE A 1 96 ? -6.596 -12.765 0.565 1.00 94.06 96 PHE A N 1
ATOM 725 C CA . PHE A 1 96 ? -7.449 -13.039 1.722 1.00 94.06 96 PHE A CA 1
ATOM 726 C C . PHE A 1 96 ? -7.035 -14.277 2.536 1.00 94.06 96 PHE A C 1
ATOM 728 O O . PHE A 1 96 ? -7.700 -14.572 3.523 1.00 94.06 96 PHE A O 1
ATOM 735 N N . SER A 1 97 ? -5.977 -15.009 2.162 1.00 88.25 97 SER A N 1
ATOM 736 C CA . SER A 1 97 ? -5.624 -16.272 2.836 1.00 88.25 97 SER A CA 1
ATOM 737 C C . SER A 1 97 ? -5.146 -16.097 4.276 1.00 88.25 97 SER A C 1
ATOM 739 O O . SER A 1 97 ? -5.259 -17.028 5.070 1.00 88.25 97 SER A O 1
ATOM 741 N N . ASP A 1 98 ? -4.612 -14.917 4.588 1.00 76.25 98 ASP A N 1
ATOM 742 C CA . ASP A 1 98 ? -3.969 -14.605 5.866 1.00 76.25 98 ASP A CA 1
ATOM 743 C C . ASP A 1 98 ? -4.855 -13.723 6.772 1.00 76.25 98 ASP A C 1
ATOM 745 O O . ASP A 1 98 ? -4.362 -13.166 7.757 1.00 76.25 98 ASP A O 1
ATOM 749 N N . LEU A 1 99 ? -6.138 -13.556 6.416 1.00 80.62 99 LEU A N 1
ATOM 750 C CA . LEU A 1 99 ? -7.132 -12.789 7.179 1.00 80.62 99 LEU A CA 1
ATOM 751 C C . LEU A 1 99 ? -7.813 -13.649 8.253 1.00 80.62 99 LEU A C 1
ATOM 753 O O . LEU A 1 99 ? -7.968 -13.140 9.386 1.00 80.62 99 LEU A O 1
#

Radius of gyration: 19.51 Å; chains: 1; bounding box: 78×34×28 Å

Foldseek 3Di:
DDDDPDDDDDDPDDDLLDDPPCVVVLVVVVVQVVVCLPDPPNDDDDDDDDDDPPPCPVSSVVNCCCVQCPVSVHDDFFFDDDPPDPDPCVRVCRRPVVD